Protein AF-A0A5C8UA80-F1 (afdb_monomer)

Radius of gyration: 35.06 Å; Cα contacts (8 Å, |Δi|>4): 70; chains: 1; bounding box: 107×55×77 Å

Solvent-accessible surface area (backbone atoms only — not comparable to full-atom values): 10240 Å² total; per-residue (Å²): 134,84,79,85,72,61,63,65,62,52,54,50,55,46,67,74,46,53,81,85,45,64,87,50,50,69,55,49,55,55,48,51,49,51,52,51,52,52,55,70,66,36,89,87,62,50,68,71,57,46,27,50,49,33,66,74,58,31,70,65,58,42,47,59,52,50,70,68,47,52,59,68,56,35,45,53,52,39,50,66,67,29,65,54,39,84,53,76,84,76,57,55,62,68,53,33,45,51,49,50,54,40,49,31,68,76,47,75,54,50,62,71,76,70,75,71,71,70,73,69,73,75,79,71,80,74,79,74,78,78,73,77,88,81,72,78,83,83,78,84,73,84,85,85,71,77,85,82,66,79,85,78,84,77,85,79,83,91,133

pLDDT: mean 75.13, std 16.49, range [36.78, 90.5]

Nearest PDB structures (foldseek):
  2qez-assembly2_A  TM=7.864E-01  e=4.614E+00  Listeria monocytogenes serotype 4b str. F2365
  8uxx-assembly1_G  TM=3.780E-01  e=1.736E+00  Schizosaccharomyces pombe

Structure (mmCIF, N/CA/C/O backbone):
data_AF-A0A5C8UA80-F1
#
_entry.id   AF-A0A5C8UA80-F1
#
loop_
_atom_site.group_PDB
_atom_site.id
_atom_site.type_symbol
_atom_site.label_atom_id
_atom_site.label_alt_id
_atom_site.label_comp_id
_atom_site.label_asym_id
_atom_site.label_entity_id
_atom_site.label_seq_id
_atom_site.pdbx_PDB_ins_code
_atom_site.Cartn_x
_atom_site.Cartn_y
_atom_site.Cartn_z
_atom_site.occupancy
_atom_site.B_iso_or_equiv
_atom_site.auth_seq_id
_atom_site.auth_comp_id
_atom_site.auth_asym_id
_atom_site.auth_atom_id
_atom_site.pdbx_PDB_model_num
ATOM 1 N N . MET A 1 1 ? 2.649 -3.628 32.170 1.00 43.00 1 MET A N 1
ATOM 2 C CA . MET A 1 1 ? 2.767 -4.540 31.015 1.00 43.00 1 MET A CA 1
ATOM 3 C C . MET A 1 1 ? 1.618 -4.211 30.083 1.00 43.00 1 MET A C 1
ATOM 5 O O . MET A 1 1 ? 0.481 -4.320 30.519 1.00 43.00 1 MET A O 1
ATOM 9 N N . ALA A 1 2 ? 1.895 -3.671 28.897 1.00 60.03 2 ALA A N 1
ATOM 10 C CA . ALA A 1 2 ? 0.843 -3.365 27.932 1.00 60.03 2 ALA A CA 1
ATOM 11 C C . ALA A 1 2 ? 0.432 -4.678 27.262 1.00 60.03 2 ALA A C 1
ATOM 13 O O . ALA A 1 2 ? 1.296 -5.409 26.787 1.00 60.03 2 ALA A O 1
ATOM 14 N N . LEU A 1 3 ? -0.857 -5.010 27.302 1.00 74.94 3 LEU A N 1
ATOM 15 C CA . LEU A 1 3 ? -1.383 -6.108 26.500 1.00 74.94 3 LEU A CA 1
ATOM 16 C C . LEU A 1 3 ? -1.241 -5.697 25.034 1.00 74.94 3 LEU A C 1
ATOM 18 O O . LEU A 1 3 ? -1.726 -4.630 24.653 1.00 74.94 3 LEU A O 1
ATOM 22 N N . ASP A 1 4 ? -0.557 -6.516 24.238 1.00 80.06 4 ASP A N 1
ATOM 23 C CA . ASP A 1 4 ? -0.506 -6.321 22.794 1.00 80.06 4 ASP A CA 1
ATOM 24 C C . ASP A 1 4 ? -1.917 -6.516 22.240 1.00 80.06 4 ASP A C 1
ATOM 26 O O . ASP A 1 4 ? -2.496 -7.602 22.292 1.00 80.06 4 ASP A O 1
ATOM 30 N N . VAL A 1 5 ? -2.503 -5.423 21.764 1.00 80.81 5 VAL A N 1
ATOM 31 C CA . VAL A 1 5 ? -3.823 -5.431 21.144 1.00 80.81 5 VAL A CA 1
ATOM 32 C C . VAL A 1 5 ? -3.660 -5.826 19.680 1.00 80.81 5 VAL A C 1
ATOM 34 O O . VAL A 1 5 ? -2.859 -5.228 18.959 1.00 80.81 5 VAL A O 1
ATOM 37 N N . ASP A 1 6 ? -4.447 -6.798 19.216 1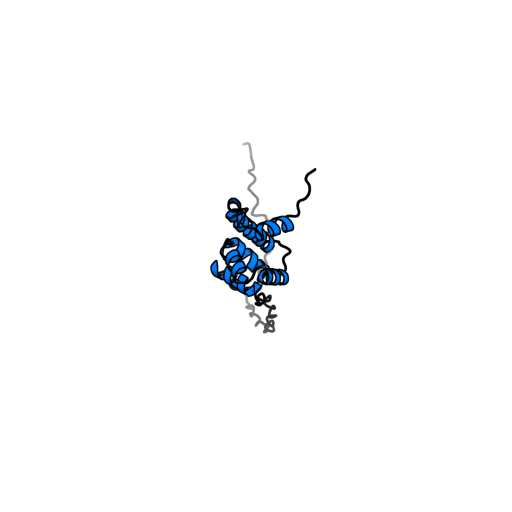.00 86.69 6 ASP A N 1
ATOM 38 C CA . ASP A 1 6 ? -4.518 -7.122 17.791 1.00 86.69 6 ASP A CA 1
ATOM 39 C C . ASP A 1 6 ? -5.196 -5.978 17.020 1.00 86.69 6 ASP A C 1
ATOM 41 O O . ASP A 1 6 ? -6.423 -5.844 16.981 1.00 86.69 6 ASP A O 1
ATOM 45 N N . GLY A 1 7 ? -4.373 -5.137 16.393 1.00 83.88 7 GLY A N 1
ATOM 46 C CA . GLY A 1 7 ? -4.834 -3.988 15.620 1.00 83.88 7 GLY A CA 1
ATOM 47 C C . GLY A 1 7 ? -5.724 -4.360 14.431 1.00 83.88 7 GLY A C 1
ATOM 48 O O . GLY A 1 7 ? -6.585 -3.562 14.063 1.00 83.88 7 GLY A O 1
ATOM 49 N N . TYR A 1 8 ? -5.579 -5.556 13.847 1.00 84.94 8 TYR A N 1
ATOM 50 C CA . TYR A 1 8 ? -6.453 -5.991 12.754 1.00 84.94 8 TYR A CA 1
ATOM 51 C C . TYR A 1 8 ? -7.844 -6.351 13.266 1.00 84.94 8 TYR A C 1
ATOM 53 O O . TYR A 1 8 ? -8.832 -5.935 12.660 1.00 84.94 8 TYR A O 1
ATOM 61 N N . ALA A 1 9 ? -7.932 -7.057 14.396 1.00 87.25 9 ALA A N 1
ATOM 62 C CA . ALA A 1 9 ? -9.210 -7.375 15.027 1.00 87.25 9 ALA A CA 1
ATOM 63 C C . ALA A 1 9 ? -9.968 -6.104 15.444 1.00 87.25 9 ALA A C 1
ATOM 65 O O . ALA A 1 9 ? -11.168 -5.991 15.196 1.00 87.25 9 ALA A O 1
ATOM 66 N N . VAL A 1 10 ? -9.267 -5.112 16.006 1.00 85.81 10 VAL A N 1
ATOM 67 C CA . VAL A 1 10 ? -9.876 -3.833 16.404 1.00 85.81 10 VAL A CA 1
ATOM 68 C C . VAL A 1 10 ? -10.356 -3.029 15.196 1.00 85.81 10 VAL A C 1
ATOM 70 O O . VAL A 1 10 ? -11.498 -2.573 15.186 1.00 85.81 10 VAL A O 1
ATOM 73 N N . LEU A 1 11 ? -9.531 -2.877 14.152 1.00 86.62 11 LEU A N 1
ATOM 74 C CA . LEU A 1 11 ? -9.945 -2.182 12.926 1.00 86.62 11 LEU A CA 1
ATOM 75 C C . LEU A 1 11 ? -11.102 -2.907 12.225 1.00 86.62 11 LEU A C 1
ATOM 77 O O . LEU A 1 11 ? -11.996 -2.251 11.695 1.00 86.62 11 LEU A O 1
ATOM 81 N N . GLY A 1 12 ? -11.114 -4.242 12.268 1.00 86.75 12 GLY A N 1
ATOM 82 C CA . GLY A 1 12 ? -12.227 -5.060 11.797 1.00 86.75 12 GLY A CA 1
ATOM 83 C C . GLY A 1 12 ? -13.516 -4.766 12.563 1.00 86.75 12 GLY A C 1
ATOM 84 O O . GLY A 1 12 ? -14.534 -4.480 11.945 1.00 86.75 12 GLY A O 1
ATOM 85 N N . ALA A 1 13 ? -13.470 -4.747 13.898 1.00 86.75 13 ALA A N 1
ATOM 86 C CA . ALA A 1 13 ? -14.631 -4.435 14.732 1.00 86.75 13 ALA A CA 1
ATOM 87 C C . ALA A 1 13 ? -15.173 -3.013 14.487 1.00 86.75 13 ALA A C 1
ATOM 89 O O . ALA A 1 13 ? -16.385 -2.828 14.371 1.00 86.75 13 ALA A O 1
ATOM 90 N N . ILE A 1 14 ? -14.286 -2.022 14.335 1.00 86.75 14 ILE A N 1
ATOM 91 C CA . ILE A 1 14 ? -14.665 -0.641 13.993 1.00 86.75 14 ILE A CA 1
ATOM 92 C C . ILE A 1 14 ? -15.336 -0.581 12.613 1.00 86.75 14 ILE A C 1
ATOM 94 O O . ILE A 1 14 ? -16.308 0.151 12.433 1.00 86.75 14 ILE A O 1
ATOM 98 N N . ALA A 1 15 ? -14.848 -1.361 11.643 1.00 86.38 15 ALA A N 1
ATOM 99 C CA . ALA A 1 15 ? -15.421 -1.410 10.301 1.00 86.38 15 ALA A CA 1
ATOM 100 C C . ALA A 1 15 ? -16.826 -2.040 10.261 1.00 86.38 15 ALA A C 1
ATOM 102 O O . ALA A 1 15 ? -17.615 -1.670 9.395 1.00 86.38 15 ALA A O 1
ATOM 103 N N . VAL A 1 16 ? -17.158 -2.951 11.188 1.00 89.50 16 VAL A N 1
ATOM 104 C CA . VAL A 1 16 ? -18.507 -3.546 11.283 1.00 89.50 16 VAL A CA 1
ATOM 105 C C . VAL A 1 16 ? -19.535 -2.530 11.781 1.00 89.50 16 VAL A C 1
ATOM 107 O O . VAL A 1 16 ? -20.659 -2.514 11.284 1.00 89.50 16 VAL A O 1
ATOM 110 N N . VAL A 1 17 ? -19.168 -1.671 12.740 1.00 88.12 17 VAL A N 1
ATOM 111 C CA . VAL A 1 17 ? -20.098 -0.697 13.342 1.00 88.12 17 VAL A CA 1
ATOM 112 C C . VAL A 1 17 ? -19.525 0.727 13.292 1.00 88.12 17 VAL A C 1
ATOM 114 O O . VAL A 1 17 ? -19.177 1.310 14.321 1.00 88.12 17 VAL A O 1
ATOM 117 N N . PRO A 1 18 ? -19.452 1.346 12.100 1.00 83.19 18 PRO A N 1
ATOM 118 C CA . PRO A 1 18 ? -18.840 2.664 11.934 1.00 83.19 18 PRO A CA 1
ATOM 119 C C . PRO A 1 18 ? -19.685 3.810 12.515 1.00 83.19 18 PRO A C 1
ATOM 121 O O . PRO A 1 18 ? -19.228 4.954 12.557 1.00 83.19 18 PRO A O 1
ATOM 124 N N . GLU A 1 19 ? -20.934 3.556 12.913 1.00 84.88 19 GLU A N 1
ATOM 125 C CA . GLU A 1 19 ? -21.815 4.547 13.551 1.00 84.88 19 GLU A CA 1
ATOM 126 C C . GLU A 1 19 ? -21.461 4.807 15.017 1.00 84.88 19 GLU A C 1
ATOM 128 O O . GLU A 1 19 ? -21.689 5.903 15.513 1.00 84.88 19 GLU A O 1
ATOM 133 N N . VAL A 1 20 ? -20.833 3.836 15.686 1.00 89.00 20 VAL A N 1
ATOM 134 C CA . VAL A 1 20 ? -20.366 3.976 17.077 1.00 89.00 20 VAL A CA 1
ATOM 135 C C . VAL A 1 20 ? -19.097 4.835 17.156 1.00 89.00 20 VAL A C 1
ATOM 137 O O . VAL A 1 20 ? -18.755 5.353 18.215 1.00 89.00 20 VAL A O 1
ATOM 140 N N . PHE A 1 21 ? -18.414 5.031 16.025 1.00 83.44 21 PHE A N 1
ATOM 141 C CA . PHE A 1 21 ? -17.113 5.689 15.948 1.00 83.44 21 PHE A CA 1
ATOM 142 C C . PHE A 1 21 ? -17.072 6.834 14.912 1.00 83.44 21 PHE A C 1
ATOM 144 O O . PHE A 1 21 ? -16.246 6.801 13.994 1.00 83.44 21 PHE A O 1
ATOM 151 N N . PRO A 1 22 ? -17.947 7.856 15.003 1.00 85.00 22 PRO A N 1
ATOM 152 C CA . PRO A 1 22 ? -18.016 8.925 14.005 1.00 85.00 22 PRO A CA 1
ATOM 153 C C . PRO A 1 22 ? -16.768 9.823 14.006 1.00 85.00 22 PRO A C 1
ATOM 155 O O . PRO A 1 22 ? -16.269 10.173 12.934 1.00 85.00 22 PRO A O 1
ATOM 158 N N . ASP A 1 23 ? -16.219 10.126 15.184 1.00 87.62 23 ASP A N 1
ATOM 159 C CA . ASP A 1 23 ? -15.138 11.108 15.349 1.00 87.62 23 ASP A CA 1
ATOM 160 C C . ASP A 1 23 ? -13.801 10.643 14.755 1.00 87.62 23 ASP A C 1
ATOM 162 O O . ASP A 1 23 ? -13.000 11.453 14.292 1.00 87.62 23 ASP A O 1
ATOM 166 N N . ILE A 1 24 ? -13.570 9.328 14.696 1.00 87.62 24 ILE A N 1
ATOM 167 C CA . ILE A 1 24 ? -12.314 8.752 14.192 1.00 87.62 24 ILE A CA 1
ATOM 168 C C . ILE A 1 24 ? -12.346 8.441 12.690 1.00 87.62 24 ILE A C 1
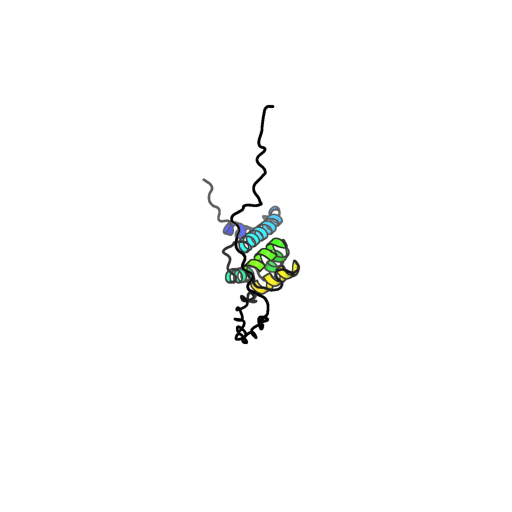ATOM 170 O O . ILE A 1 24 ? -11.332 8.020 12.135 1.00 87.62 24 ILE A O 1
ATOM 174 N N . ARG A 1 25 ? -13.473 8.643 11.990 1.00 82.38 25 ARG A N 1
ATOM 175 C CA . ARG A 1 25 ? -13.612 8.273 10.563 1.00 82.38 25 ARG A CA 1
ATOM 176 C C . ARG A 1 25 ? -12.559 8.930 9.673 1.00 82.38 25 ARG A C 1
ATOM 178 O O . ARG A 1 25 ? -11.966 8.272 8.815 1.00 82.38 25 ARG A O 1
ATOM 185 N N . ALA A 1 26 ? -12.303 10.219 9.892 1.00 84.50 26 ALA A N 1
ATOM 186 C CA . ALA A 1 26 ? -11.290 10.957 9.142 1.00 84.50 26 ALA A CA 1
ATOM 187 C C . ALA A 1 26 ? -9.877 10.411 9.408 1.00 84.50 26 ALA A C 1
ATOM 189 O O . ALA A 1 26 ? -9.052 10.338 8.492 1.00 84.50 26 ALA A O 1
ATOM 190 N N . ASP A 1 27 ? -9.606 9.987 10.640 1.00 86.56 27 ASP A N 1
ATOM 191 C CA . ASP A 1 27 ? -8.308 9.451 11.038 1.00 86.56 27 ASP A CA 1
ATOM 192 C C . ASP A 1 27 ? -8.101 8.020 10.547 1.00 86.56 27 ASP A C 1
ATOM 194 O O . ASP A 1 27 ? -6.994 7.685 10.126 1.00 86.56 27 ASP A O 1
ATOM 198 N N . ILE A 1 28 ? -9.153 7.201 10.477 1.00 87.00 28 ILE A N 1
ATOM 199 C CA . ILE A 1 28 ? -9.104 5.876 9.845 1.00 87.00 28 ILE A CA 1
ATOM 200 C C . ILE A 1 28 ? -8.709 6.012 8.373 1.00 87.00 28 ILE A C 1
ATOM 202 O O . ILE A 1 28 ? -7.784 5.333 7.931 1.00 87.00 28 ILE A O 1
ATOM 206 N N . ALA A 1 29 ? -9.337 6.922 7.620 1.00 85.88 29 ALA A N 1
ATOM 207 C CA . ALA A 1 29 ? -9.021 7.121 6.204 1.00 85.88 29 ALA A CA 1
ATOM 208 C C . ALA A 1 29 ? -7.562 7.571 5.990 1.00 85.88 29 ALA A C 1
ATOM 210 O O . ALA A 1 29 ? -6.841 7.016 5.152 1.00 85.88 29 ALA A O 1
ATOM 211 N N . LYS A 1 30 ? -7.088 8.536 6.790 1.00 87.81 30 LYS A N 1
ATOM 212 C CA . LYS A 1 30 ? -5.688 8.998 6.763 1.00 87.81 30 LYS A CA 1
ATOM 213 C C . LYS A 1 30 ? -4.713 7.880 7.134 1.00 87.81 30 LYS A C 1
ATOM 215 O O . LYS A 1 30 ? -3.674 7.716 6.486 1.00 87.81 30 LYS A O 1
ATOM 220 N N . THR A 1 31 ? -5.044 7.105 8.162 1.00 89.06 31 THR A N 1
ATOM 221 C CA . THR A 1 31 ? -4.193 6.028 8.677 1.00 89.06 31 THR A CA 1
ATOM 222 C C . THR A 1 31 ? -4.122 4.875 7.688 1.00 89.06 31 THR A C 1
ATOM 224 O O . THR A 1 31 ? -3.022 4.434 7.365 1.00 89.06 31 THR A O 1
ATOM 227 N N . ALA A 1 32 ? -5.252 4.452 7.117 1.00 87.88 32 ALA A N 1
ATOM 228 C CA . ALA A 1 32 ? -5.312 3.424 6.081 1.00 87.88 32 ALA A CA 1
ATOM 229 C C . ALA A 1 32 ? -4.437 3.797 4.878 1.00 87.88 32 ALA A C 1
ATOM 231 O O . ALA A 1 32 ? -3.563 3.023 4.481 1.00 87.88 32 ALA A O 1
ATOM 232 N N . ARG A 1 33 ? -4.572 5.027 4.362 1.00 87.12 33 ARG A N 1
ATOM 233 C CA . ARG A 1 33 ? -3.712 5.522 3.279 1.00 87.12 33 ARG A CA 1
ATOM 234 C C . ARG A 1 33 ? -2.239 5.518 3.678 1.00 87.12 33 ARG A C 1
ATOM 236 O O . ARG A 1 33 ? -1.402 5.089 2.893 1.00 87.12 33 ARG A O 1
ATOM 243 N N . THR A 1 34 ? -1.911 5.946 4.894 1.00 88.88 34 THR A N 1
ATOM 244 C CA . THR A 1 34 ? -0.527 5.964 5.394 1.00 88.88 34 THR A CA 1
ATOM 245 C C . THR A 1 34 ? 0.065 4.559 5.531 1.00 88.88 34 THR A C 1
ATOM 247 O O . THR A 1 34 ? 1.235 4.346 5.219 1.00 88.88 34 THR A O 1
ATOM 250 N N . LEU A 1 35 ? -0.715 3.581 5.989 1.00 89.31 35 LEU A N 1
ATOM 251 C CA . LEU A 1 35 ? -0.270 2.193 6.111 1.00 89.31 35 LEU A CA 1
ATOM 252 C C . LEU A 1 35 ? -0.027 1.570 4.735 1.00 89.31 35 LEU A C 1
ATOM 254 O O . LEU A 1 35 ? 1.017 0.951 4.522 1.00 89.31 35 LEU A O 1
ATOM 258 N N . VAL A 1 36 ? -0.933 1.797 3.780 1.00 88.81 36 VAL A N 1
ATOM 259 C CA . VAL 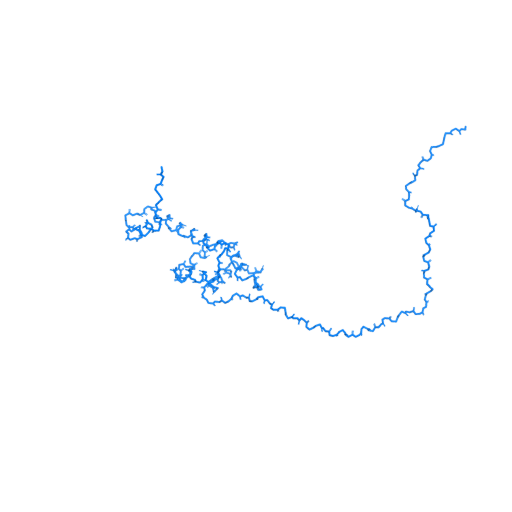A 1 36 ? -0.760 1.300 2.411 1.00 88.81 36 VAL A CA 1
ATOM 260 C C . VAL A 1 36 ? 0.433 1.974 1.736 1.00 88.81 36 VAL A C 1
ATOM 262 O O . VAL A 1 36 ? 1.270 1.277 1.170 1.00 88.81 36 VAL A O 1
ATOM 265 N N . THR A 1 37 ? 0.603 3.295 1.840 1.00 88.31 37 THR A N 1
ATOM 266 C CA . THR A 1 37 ? 1.770 3.974 1.246 1.00 88.31 37 THR A CA 1
ATOM 267 C C . THR A 1 37 ? 3.084 3.519 1.880 1.00 88.31 37 THR A C 1
ATOM 269 O O . THR A 1 37 ? 4.052 3.275 1.157 1.00 88.31 37 THR A O 1
ATOM 272 N N . LYS A 1 38 ? 3.130 3.313 3.205 1.00 88.81 38 LYS A N 1
ATOM 273 C CA . LYS A 1 38 ? 4.286 2.705 3.888 1.00 88.81 38 LYS A CA 1
ATOM 274 C C . LYS A 1 38 ? 4.590 1.311 3.344 1.00 88.81 38 LYS A C 1
ATOM 276 O O . LYS A 1 38 ? 5.749 1.020 3.050 1.00 88.81 38 LYS A O 1
ATOM 281 N N . GLN A 1 39 ? 3.564 0.483 3.152 1.00 88.31 39 GLN A N 1
ATOM 282 C CA . GLN A 1 39 ? 3.723 -0.847 2.575 1.00 88.31 39 GLN A CA 1
ATOM 283 C C . GLN A 1 39 ? 4.247 -0.777 1.135 1.00 88.31 39 GLN A C 1
ATOM 285 O O . GLN A 1 39 ? 5.195 -1.482 0.802 1.00 88.31 39 GLN A O 1
ATOM 290 N N . LEU A 1 40 ? 3.700 0.104 0.291 1.00 87.56 40 LEU A N 1
ATOM 291 C CA . LEU A 1 40 ? 4.152 0.293 -1.093 1.00 87.56 40 LEU A CA 1
ATOM 292 C C . LEU A 1 40 ? 5.624 0.727 -1.158 1.00 87.56 40 LEU A C 1
ATOM 294 O O . LEU A 1 40 ? 6.390 0.223 -1.984 1.00 87.56 40 LEU A O 1
ATOM 298 N N . LYS A 1 41 ? 6.040 1.605 -0.239 1.00 86.38 41 LYS A N 1
ATOM 299 C CA . LYS A 1 41 ? 7.417 2.107 -0.107 1.00 86.38 41 LYS A CA 1
ATOM 300 C C . LYS A 1 41 ? 8.386 1.104 0.528 1.00 86.38 41 LYS A C 1
ATOM 302 O O . LYS A 1 41 ? 9.595 1.343 0.504 1.00 86.38 41 LYS A O 1
ATOM 307 N N . ALA A 1 42 ? 7.910 -0.013 1.079 1.00 88.75 42 ALA A N 1
ATOM 308 C CA . ALA A 1 42 ? 8.772 -1.012 1.701 1.00 88.75 42 ALA A CA 1
ATOM 309 C C . ALA A 1 42 ? 9.753 -1.583 0.671 1.00 88.75 42 ALA A C 1
ATOM 311 O O . ALA A 1 42 ? 9.328 -2.150 -0.334 1.00 88.75 42 ALA A O 1
ATOM 312 N N . LYS A 1 43 ? 11.066 -1.454 0.911 1.00 78.56 43 LYS A N 1
ATOM 313 C CA . LYS A 1 43 ? 12.126 -1.799 -0.062 1.00 78.56 43 LYS A CA 1
ATOM 314 C C . LYS A 1 43 ? 12.038 -3.238 -0.578 1.00 78.56 43 LYS A C 1
ATOM 316 O O . LYS A 1 43 ? 12.349 -3.474 -1.740 1.00 78.56 43 LYS A O 1
ATOM 321 N N . SER A 1 44 ? 11.569 -4.158 0.260 1.00 79.56 44 SER A N 1
ATO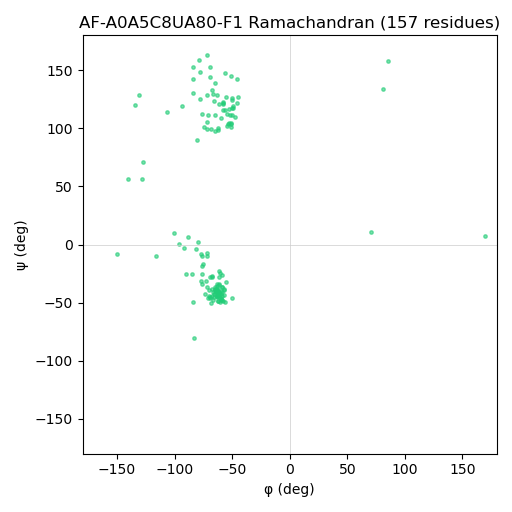M 322 C CA . SER A 1 44 ? 11.434 -5.589 -0.024 1.00 79.56 44 SER A CA 1
ATOM 323 C C . SER A 1 44 ? 10.198 -5.966 -0.845 1.00 79.56 44 SER A C 1
ATOM 325 O O . SER A 1 44 ? 9.977 -7.151 -1.059 1.00 79.56 44 SER A O 1
ATOM 327 N N . LEU A 1 45 ? 9.371 -5.009 -1.281 1.00 85.62 45 LEU A N 1
ATOM 328 C CA . LEU A 1 45 ? 8.128 -5.308 -1.989 1.00 85.62 45 LEU A CA 1
ATOM 329 C C . LEU A 1 45 ? 8.391 -5.713 -3.454 1.00 85.62 45 LEU A C 1
ATOM 331 O O . LEU A 1 45 ? 8.796 -4.858 -4.246 1.00 85.62 45 LEU A O 1
ATOM 335 N N . PRO A 1 46 ? 8.146 -6.982 -3.843 1.00 86.50 46 PRO A N 1
ATOM 336 C CA . PRO A 1 46 ? 8.268 -7.414 -5.231 1.00 86.50 46 PRO A CA 1
ATOM 337 C C . PRO A 1 46 ? 7.041 -6.994 -6.048 1.00 86.50 46 PRO A C 1
ATOM 339 O O . PRO A 1 46 ? 5.947 -6.822 -5.504 1.00 86.50 46 PRO A O 1
ATOM 342 N N . LEU A 1 47 ? 7.189 -6.917 -7.374 1.00 85.56 47 LEU A N 1
ATOM 343 C CA . LEU A 1 47 ? 6.091 -6.556 -8.281 1.00 85.56 47 LEU A CA 1
ATOM 344 C C . LEU A 1 47 ? 4.878 -7.492 -8.144 1.00 85.56 47 LEU A C 1
ATOM 346 O O . LEU A 1 47 ? 3.740 -7.037 -8.136 1.00 85.56 47 LEU A O 1
ATOM 350 N N . ALA A 1 48 ? 5.104 -8.794 -7.948 1.00 86.38 48 ALA A N 1
ATOM 351 C CA . ALA A 1 48 ? 4.020 -9.751 -7.718 1.00 86.38 48 ALA A CA 1
ATOM 352 C C . ALA A 1 48 ? 3.157 -9.372 -6.499 1.00 86.38 48 ALA A C 1
ATOM 354 O O . ALA A 1 48 ? 1.932 -9.447 -6.547 1.00 86.38 48 ALA A O 1
ATOM 355 N N . ARG A 1 49 ? 3.786 -8.885 -5.423 1.00 86.94 49 ARG A N 1
ATOM 356 C CA . ARG A 1 49 ? 3.077 -8.440 -4.219 1.00 86.94 49 ARG A CA 1
ATOM 357 C C . ARG A 1 49 ? 2.346 -7.118 -4.442 1.00 86.94 49 ARG A C 1
ATOM 359 O O . ARG A 1 49 ? 1.283 -6.936 -3.863 1.00 86.94 49 ARG A O 1
ATOM 366 N N . LEU A 1 50 ? 2.860 -6.235 -5.303 1.00 87.88 50 LEU A N 1
ATOM 367 C CA . LEU A 1 50 ? 2.142 -5.024 -5.723 1.00 87.88 50 LEU A CA 1
ATOM 368 C C . LEU A 1 50 ? 0.817 -5.386 -6.406 1.00 87.88 50 LEU A C 1
ATOM 370 O O . LEU A 1 50 ? -0.225 -4.840 -6.053 1.00 87.88 50 LEU A O 1
ATOM 374 N N . ARG A 1 51 ? 0.852 -6.358 -7.324 1.00 90.50 51 ARG A N 1
ATOM 375 C CA . ARG A 1 51 ? -0.340 -6.851 -8.029 1.00 90.50 51 ARG A CA 1
ATOM 376 C C . ARG A 1 51 ? -1.349 -7.478 -7.064 1.00 90.50 51 ARG A C 1
ATOM 378 O O . ARG A 1 51 ? -2.542 -7.212 -7.169 1.00 90.50 51 ARG A O 1
ATOM 385 N N . LEU A 1 52 ? -0.885 -8.250 -6.076 1.00 88.31 52 LEU A N 1
ATOM 386 C CA . LEU A 1 52 ? -1.755 -8.792 -5.022 1.00 88.31 52 LEU A CA 1
ATOM 387 C C . LEU A 1 52 ? -2.398 -7.693 -4.168 1.00 88.31 52 LEU A C 1
ATOM 389 O O . LEU A 1 52 ? -3.585 -7.776 -3.876 1.00 88.31 52 LEU A O 1
ATOM 393 N N . ILE A 1 53 ? -1.646 -6.649 -3.809 1.00 88.50 53 ILE A N 1
ATOM 394 C CA . ILE A 1 53 ? -2.177 -5.506 -3.053 1.00 88.50 53 ILE A CA 1
ATOM 395 C C . ILE A 1 53 ? -3.253 -4.777 -3.861 1.00 88.50 53 ILE A C 1
ATOM 397 O O . ILE A 1 53 ? -4.318 -4.494 -3.319 1.00 88.50 53 ILE A O 1
ATOM 401 N N . ARG A 1 54 ? -3.028 -4.530 -5.159 1.00 89.06 54 ARG A N 1
ATOM 402 C CA . ARG A 1 54 ? -4.058 -3.939 -6.028 1.00 89.06 54 ARG A CA 1
ATOM 403 C C . ARG A 1 54 ? -5.298 -4.827 -6.127 1.00 89.06 54 ARG A C 1
ATOM 405 O O . ARG A 1 54 ? -6.404 -4.308 -6.076 1.00 89.06 54 ARG A O 1
ATOM 412 N N . ARG A 1 55 ? -5.139 -6.151 -6.229 1.00 88.50 55 ARG A N 1
ATOM 413 C CA . ARG A 1 55 ? -6.277 -7.090 -6.240 1.00 88.50 55 ARG A CA 1
ATOM 414 C C . ARG A 1 55 ? -7.059 -7.081 -4.926 1.00 88.50 55 ARG A C 1
ATOM 416 O O . ARG A 1 55 ? -8.277 -7.150 -4.968 1.00 88.50 55 ARG A O 1
ATOM 423 N N . ALA A 1 56 ? -6.373 -6.978 -3.788 1.00 88.94 56 ALA A N 1
ATOM 424 C CA . ALA A 1 56 ? -7.007 -6.944 -2.472 1.00 88.94 56 ALA A CA 1
ATOM 425 C C . ALA A 1 56 ? -7.741 -5.621 -2.193 1.00 88.94 56 ALA A C 1
ATOM 427 O O . ALA A 1 56 ? -8.787 -5.631 -1.558 1.00 88.94 56 ALA A O 1
ATOM 428 N N . LEU A 1 57 ? -7.196 -4.492 -2.658 1.00 87.56 57 LEU A N 1
ATOM 429 C CA . LEU A 1 57 ? -7.798 -3.166 -2.475 1.00 87.56 57 LEU A CA 1
ATOM 430 C C . LEU A 1 57 ? -8.853 -2.826 -3.535 1.00 87.56 57 LEU A C 1
ATOM 432 O O . LEU A 1 57 ? -9.715 -1.994 -3.284 1.00 87.56 57 LEU A O 1
ATOM 436 N N . GLY A 1 58 ? -8.770 -3.431 -4.719 1.00 89.31 58 GLY A N 1
ATOM 437 C CA . GLY A 1 58 ? -9.534 -3.015 -5.890 1.00 89.31 58 GLY A CA 1
ATOM 438 C C . GLY A 1 58 ? -8.847 -1.891 -6.673 1.00 89.31 58 GLY A C 1
ATOM 439 O O . GLY A 1 58 ? -7.991 -1.162 -6.166 1.00 89.31 58 GLY A O 1
ATOM 440 N N . ALA A 1 59 ? -9.212 -1.763 -7.951 1.00 86.06 59 ALA A N 1
ATOM 441 C CA . ALA A 1 59 ? -8.572 -0.820 -8.870 1.00 86.06 59 ALA A CA 1
ATOM 442 C C . ALA A 1 59 ? -8.817 0.648 -8.481 1.00 86.06 59 ALA A C 1
ATOM 444 O O . ALA A 1 59 ? -7.883 1.447 -8.506 1.00 86.06 59 ALA A O 1
ATOM 445 N N . GLU A 1 60 ? -10.045 0.985 -8.083 1.00 87.19 60 GLU A N 1
ATOM 446 C CA . GLU A 1 60 ? -10.451 2.352 -7.738 1.00 87.19 60 GLU A CA 1
ATOM 447 C C . GLU A 1 60 ? -9.774 2.843 -6.453 1.00 87.19 60 GLU A C 1
ATOM 449 O O . GLU A 1 60 ? -9.119 3.883 -6.445 1.00 87.19 60 GLU A O 1
ATOM 454 N N . THR A 1 61 ? -9.835 2.054 -5.377 1.00 87.88 61 THR A N 1
ATOM 455 C CA . THR A 1 61 ? -9.184 2.399 -4.106 1.00 87.88 61 THR A CA 1
ATOM 456 C C . THR A 1 61 ? -7.670 2.500 -4.260 1.00 87.88 61 THR A C 1
ATOM 458 O O . THR A 1 61 ? -7.044 3.391 -3.686 1.00 87.88 61 THR A O 1
ATOM 461 N N . PHE A 1 62 ? -7.066 1.626 -5.069 1.00 88.56 62 PHE A N 1
ATOM 462 C CA . PHE A 1 62 ? -5.645 1.720 -5.382 1.00 88.56 62 PHE A CA 1
ATOM 463 C C . PHE A 1 62 ? -5.309 3.016 -6.136 1.00 88.56 62 PHE A C 1
ATOM 465 O O . PHE A 1 62 ? -4.345 3.687 -5.765 1.00 88.56 62 PHE A O 1
ATOM 472 N N . ALA A 1 63 ? -6.108 3.400 -7.137 1.00 88.81 63 ALA A N 1
ATOM 473 C CA . ALA A 1 63 ? -5.919 4.646 -7.879 1.00 88.81 63 ALA A CA 1
ATOM 474 C C . ALA A 1 63 ? -5.991 5.872 -6.955 1.00 88.81 63 ALA A C 1
ATOM 476 O O . ALA A 1 63 ? -5.059 6.670 -6.943 1.00 88.81 63 ALA A O 1
ATOM 477 N N . LEU A 1 64 ? -6.998 5.948 -6.076 1.00 90.19 64 LEU A N 1
ATOM 478 C CA . LEU A 1 64 ? -7.136 7.040 -5.100 1.00 90.19 64 LEU A CA 1
ATOM 479 C C . LEU A 1 64 ? -5.928 7.159 -4.155 1.00 90.19 64 LEU A C 1
ATOM 481 O O . LEU A 1 64 ? -5.521 8.261 -3.777 1.00 90.19 64 LEU A O 1
ATOM 485 N N . ILE A 1 65 ? -5.332 6.029 -3.763 1.00 89.81 65 ILE A N 1
ATOM 486 C CA . ILE A 1 65 ? -4.127 6.024 -2.925 1.00 89.81 65 ILE A CA 1
ATOM 487 C C . ILE A 1 65 ? -2.918 6.539 -3.709 1.00 89.81 65 ILE A C 1
ATOM 489 O O . ILE A 1 65 ? -2.158 7.340 -3.163 1.00 89.81 65 ILE A O 1
ATOM 493 N N . VAL A 1 66 ? -2.747 6.099 -4.961 1.00 89.00 66 VAL A N 1
ATOM 494 C CA . VAL A 1 66 ? -1.647 6.515 -5.847 1.00 89.00 66 VAL A CA 1
ATOM 495 C C . VAL A 1 66 ? -1.753 7.993 -6.225 1.00 89.00 66 VAL A C 1
ATOM 497 O O . VAL A 1 66 ? -0.743 8.695 -6.199 1.00 89.00 66 VAL A O 1
ATOM 500 N N . ASP A 1 67 ? -2.955 8.497 -6.501 1.00 87.94 67 ASP A N 1
ATOM 501 C CA . ASP A 1 67 ? -3.197 9.911 -6.813 1.00 87.94 67 ASP A CA 1
ATOM 502 C C . ASP A 1 67 ? -2.843 10.819 -5.638 1.00 87.94 67 ASP A C 1
ATOM 504 O O . ASP A 1 67 ? -2.295 11.907 -5.809 1.00 87.94 67 ASP A O 1
ATOM 508 N N . GLY A 1 68 ? -3.055 10.322 -4.424 1.00 85.69 68 GLY A N 1
ATOM 509 C CA . GLY A 1 68 ? -2.619 10.981 -3.212 1.00 85.69 68 GLY A CA 1
ATOM 510 C C . GLY A 1 68 ? -1.101 10.964 -2.956 1.00 85.69 68 GLY A C 1
ATOM 511 O O . GLY A 1 68 ? -0.639 11.575 -1.989 1.00 85.69 68 GLY A O 1
ATOM 512 N N . MET A 1 69 ? -0.295 10.249 -3.733 1.00 87.38 69 MET A N 1
ATOM 513 C CA . MET A 1 69 ? 1.152 10.216 -3.509 1.00 87.38 69 MET A CA 1
ATOM 514 C C . MET A 1 69 ? 1.827 11.482 -4.033 1.00 87.38 69 MET A C 1
ATOM 516 O O . MET A 1 69 ? 1.415 12.073 -5.036 1.00 87.38 69 MET A O 1
ATOM 520 N N . THR A 1 70 ? 2.913 11.874 -3.366 1.00 88.25 70 THR A N 1
ATOM 521 C CA . THR A 1 70 ? 3.768 12.947 -3.882 1.00 88.25 70 THR A CA 1
ATOM 522 C C . THR A 1 70 ? 4.499 12.481 -5.141 1.00 88.25 70 THR A C 1
ATOM 524 O O . THR A 1 70 ? 4.801 11.294 -5.303 1.00 88.25 70 THR A O 1
ATOM 527 N N . ASP A 1 71 ? 4.844 13.414 -6.025 1.00 87.94 71 ASP A N 1
ATOM 528 C CA . ASP A 1 71 ? 5.499 13.093 -7.301 1.00 87.94 71 ASP A CA 1
ATOM 529 C C . ASP A 1 71 ? 6.832 12.360 -7.098 1.00 87.94 71 ASP A C 1
ATOM 531 O O . ASP A 1 71 ? 7.172 11.429 -7.831 1.00 87.94 71 ASP A O 1
ATOM 535 N N . ALA A 1 72 ? 7.573 12.736 -6.051 1.00 87.19 72 ALA A N 1
ATOM 536 C CA . ALA A 1 72 ? 8.820 12.084 -5.670 1.00 87.19 72 ALA A CA 1
ATOM 537 C C . ALA A 1 72 ? 8.601 10.622 -5.257 1.00 87.19 72 ALA A C 1
ATOM 539 O O . ALA A 1 72 ? 9.390 9.748 -5.623 1.00 87.19 72 ALA A O 1
ATOM 540 N N . GLU A 1 73 ? 7.525 10.333 -4.524 1.00 86.88 73 GLU A N 1
ATOM 541 C CA . GLU A 1 73 ? 7.200 8.970 -4.115 1.00 86.88 73 GLU A CA 1
ATOM 542 C C . GLU A 1 73 ? 6.773 8.117 -5.308 1.00 86.88 73 GLU A C 1
ATOM 544 O O . GLU A 1 73 ? 7.299 7.013 -5.470 1.00 86.88 73 GLU A O 1
ATOM 549 N N . ALA A 1 74 ? 5.899 8.638 -6.173 1.00 87.38 74 ALA A N 1
ATOM 550 C CA . ALA A 1 74 ? 5.476 7.945 -7.388 1.00 87.38 74 ALA A CA 1
ATOM 551 C C . ALA A 1 74 ? 6.683 7.633 -8.289 1.00 87.38 74 ALA A C 1
ATOM 553 O O . ALA A 1 74 ? 6.897 6.481 -8.673 1.00 87.38 74 ALA A O 1
ATOM 554 N N . LYS A 1 75 ? 7.555 8.622 -8.520 1.00 88.06 75 LYS A N 1
ATOM 555 C CA . LYS A 1 75 ? 8.807 8.444 -9.266 1.00 88.06 75 LYS A CA 1
ATOM 556 C C . LYS A 1 75 ? 9.728 7.406 -8.626 1.00 88.06 75 LYS A C 1
ATOM 558 O O . LYS A 1 75 ? 10.320 6.598 -9.339 1.00 88.06 75 LYS A O 1
ATOM 563 N N . SER A 1 76 ? 9.847 7.391 -7.296 1.00 88.31 76 SER A N 1
ATOM 564 C CA . SER A 1 76 ? 10.684 6.413 -6.588 1.00 88.31 76 SER A CA 1
ATOM 565 C C . SER A 1 76 ? 10.183 4.975 -6.765 1.00 88.31 76 SER A C 1
ATOM 567 O O . SER A 1 76 ? 10.987 4.058 -6.944 1.00 88.31 76 SER A O 1
ATOM 569 N N . LEU A 1 77 ? 8.860 4.777 -6.768 1.00 87.56 77 LEU A N 1
ATOM 570 C CA . LEU A 1 77 ? 8.248 3.466 -6.960 1.00 87.56 77 LEU A CA 1
ATOM 571 C C . LEU A 1 77 ? 8.410 2.987 -8.402 1.00 87.56 77 LEU A C 1
ATOM 573 O O . LEU A 1 77 ? 8.843 1.852 -8.603 1.00 87.56 77 LEU A O 1
ATOM 577 N N . VAL A 1 78 ? 8.150 3.847 -9.393 1.00 88.00 78 VAL A N 1
ATOM 578 C CA . VAL A 1 78 ? 8.383 3.508 -10.807 1.00 88.00 78 VAL A CA 1
ATOM 579 C C . VAL A 1 78 ? 9.866 3.247 -11.055 1.00 88.00 78 VAL A C 1
ATOM 581 O O . VAL A 1 78 ? 10.205 2.243 -11.660 1.00 88.00 78 VAL A O 1
ATOM 584 N N . GLY A 1 79 ? 10.777 4.050 -10.499 1.00 86.12 79 GLY A N 1
ATOM 585 C CA . GLY A 1 79 ? 12.223 3.823 -10.617 1.00 86.12 79 GLY A CA 1
ATOM 586 C C . GLY A 1 79 ? 12.708 2.508 -10.013 1.00 86.12 79 GLY A C 1
ATOM 587 O O . GLY A 1 79 ? 13.751 1.996 -10.420 1.00 86.12 79 GLY A O 1
ATOM 588 N N . ARG A 1 80 ? 11.955 1.938 -9.068 1.00 85.94 80 ARG A N 1
ATOM 589 C CA . ARG A 1 80 ? 12.236 0.612 -8.520 1.00 85.94 80 ARG A CA 1
ATOM 590 C C . ARG A 1 80 ? 11.659 -0.503 -9.385 1.00 85.94 80 ARG A C 1
ATOM 592 O O . ARG A 1 80 ? 12.368 -1.468 -9.654 1.00 85.94 80 ARG A O 1
ATOM 599 N N . PHE A 1 81 ? 10.384 -0.405 -9.752 1.00 85.06 81 PHE A N 1
ATOM 600 C CA . PHE A 1 81 ? 9.701 -1.471 -10.487 1.00 85.06 81 PHE A CA 1
ATOM 601 C C . PHE A 1 81 ? 10.065 -1.497 -11.963 1.00 85.06 81 PHE A C 1
ATOM 603 O O . PHE A 1 81 ? 10.105 -2.569 -12.547 1.00 85.06 81 PHE A O 1
ATOM 610 N N . ASP A 1 82 ? 10.364 -0.338 -12.532 1.00 83.81 82 ASP A N 1
ATOM 611 C CA . ASP A 1 82 ? 10.541 -0.110 -13.957 1.00 83.81 82 ASP A CA 1
ATOM 612 C C . ASP A 1 82 ? 11.709 0.854 -14.221 1.00 83.81 82 ASP A C 1
ATOM 614 O O . ASP A 1 82 ? 11.597 1.922 -14.823 1.00 83.81 82 ASP A O 1
ATOM 618 N N . LYS A 1 83 ? 12.881 0.471 -13.705 1.00 84.75 83 LYS A N 1
ATOM 619 C CA . LYS A 1 83 ? 14.112 1.274 -13.760 1.00 84.75 83 LYS A CA 1
ATOM 620 C C . LYS A 1 83 ? 14.568 1.606 -15.187 1.00 84.75 83 LYS A C 1
ATOM 622 O O . LYS A 1 83 ? 15.303 2.575 -15.382 1.00 84.75 83 LYS A O 1
ATOM 627 N N . HIS A 1 84 ? 14.213 0.768 -16.157 1.00 80.56 84 HIS A N 1
ATOM 628 C CA . HIS A 1 84 ? 14.729 0.836 -17.522 1.00 80.56 84 HIS A CA 1
ATOM 629 C C . HIS A 1 84 ? 13.818 1.602 -18.481 1.00 80.56 84 HIS A C 1
ATOM 631 O O . HIS A 1 84 ? 14.188 1.765 -19.643 1.00 80.56 84 HIS A O 1
ATOM 637 N N . HIS A 1 85 ? 12.683 2.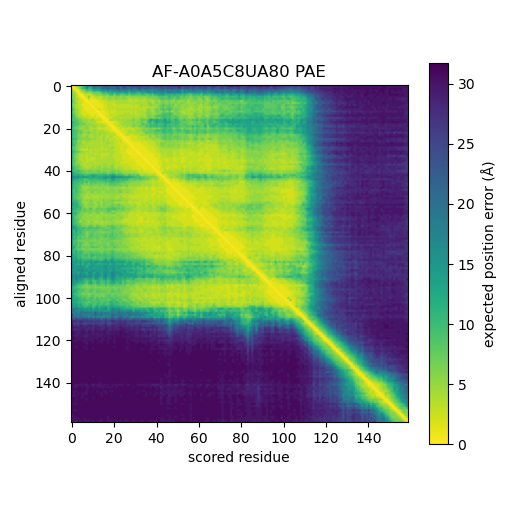125 -18.005 1.00 81.56 85 HIS A N 1
ATOM 638 C CA . HIS A 1 85 ? 11.764 2.858 -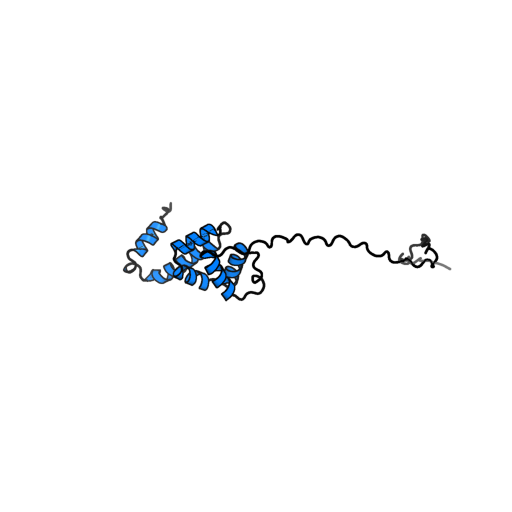18.861 1.00 81.56 85 HIS A CA 1
ATOM 639 C C . HIS A 1 85 ? 12.412 4.138 -19.428 1.00 81.56 85 HIS A C 1
ATOM 641 O O . HIS A 1 85 ? 12.937 4.950 -18.655 1.00 81.56 85 HIS A O 1
ATOM 647 N N . PRO A 1 86 ? 12.367 4.367 -20.755 1.00 77.94 86 PRO A N 1
ATOM 648 C CA . PRO A 1 86 ? 13.009 5.522 -21.390 1.00 77.94 86 PRO A CA 1
ATOM 649 C C . PRO A 1 86 ? 12.443 6.858 -20.892 1.00 77.94 86 PRO A C 1
ATOM 651 O O . PRO A 1 86 ? 13.182 7.824 -20.709 1.00 77.94 86 PRO A O 1
ATOM 654 N N . GLU A 1 87 ? 11.146 6.891 -20.589 1.00 80.75 87 GLU A N 1
ATOM 655 C CA . GLU A 1 87 ? 10.444 8.095 -20.131 1.00 80.75 87 GLU A CA 1
ATOM 656 C C . GLU A 1 87 ? 10.717 8.428 -18.655 1.00 80.75 87 GLU A C 1
ATOM 658 O O . GLU A 1 87 ? 10.408 9.522 -18.204 1.00 80.75 87 GLU A O 1
ATOM 663 N N . LEU A 1 88 ? 11.386 7.557 -17.887 1.00 82.62 88 LEU A N 1
ATOM 664 C CA . LEU A 1 88 ? 11.582 7.745 -16.442 1.00 82.62 88 LEU A CA 1
ATOM 665 C C . LEU A 1 88 ? 12.355 9.022 -16.064 1.00 82.62 88 LEU A C 1
ATOM 667 O O . LEU A 1 88 ? 12.252 9.518 -14.940 1.00 82.62 88 LEU A O 1
ATOM 671 N N . LYS A 1 89 ? 13.183 9.536 -16.978 1.00 79.56 89 LYS A N 1
ATOM 672 C CA . LYS A 1 89 ? 13.993 10.742 -16.745 1.00 79.56 89 LYS A CA 1
ATOM 673 C C . LYS A 1 89 ? 13.283 12.031 -17.153 1.00 79.56 89 LYS A C 1
ATOM 675 O O . LYS A 1 89 ? 13.615 13.076 -16.602 1.00 79.56 89 LYS A O 1
ATOM 680 N N . THR A 1 90 ? 12.345 11.956 -18.091 1.00 82.25 90 THR A N 1
ATOM 681 C CA . THR A 1 90 ? 11.703 13.110 -18.743 1.00 82.25 90 THR A CA 1
ATOM 682 C C . THR A 1 90 ? 10.204 13.202 -18.464 1.00 82.25 90 THR A C 1
ATOM 684 O O . THR A 1 90 ? 9.590 14.214 -18.785 1.00 82.25 90 THR A O 1
ATOM 687 N N . ALA A 1 91 ? 9.612 12.174 -17.859 1.00 82.62 91 ALA A N 1
ATOM 688 C CA . ALA A 1 91 ? 8.184 12.091 -17.615 1.00 82.62 91 ALA A CA 1
ATOM 689 C C . ALA A 1 91 ? 7.691 13.090 -16.561 1.00 82.62 91 ALA A C 1
ATOM 691 O O . ALA A 1 91 ? 8.344 13.332 -15.537 1.00 82.62 91 ALA A O 1
ATOM 692 N N . ALA A 1 92 ? 6.483 13.598 -16.811 1.00 84.38 92 ALA A N 1
ATOM 693 C CA . ALA A 1 92 ? 5.695 14.396 -15.882 1.00 84.38 92 ALA A CA 1
ATOM 694 C C . ALA A 1 92 ? 5.132 13.544 -14.729 1.00 84.38 92 ALA A C 1
ATOM 696 O O . ALA A 1 92 ? 5.046 12.320 -14.821 1.00 84.38 92 ALA A O 1
ATOM 697 N N . ALA A 1 93 ? 4.706 14.204 -13.650 1.00 82.06 93 ALA A N 1
ATOM 698 C CA . ALA A 1 93 ? 4.154 13.571 -12.451 1.00 82.06 93 ALA A CA 1
ATOM 699 C C . ALA A 1 93 ? 3.037 12.547 -12.747 1.00 82.06 93 ALA A C 1
ATOM 701 O O . ALA A 1 93 ? 3.067 11.415 -12.259 1.00 82.06 93 ALA A O 1
ATOM 702 N N . ASP A 1 94 ? 2.092 12.924 -13.607 1.00 84.62 94 ASP A N 1
ATOM 703 C CA . ASP A 1 94 ? 0.909 12.117 -13.925 1.00 84.62 94 ASP A CA 1
ATOM 704 C C . ASP A 1 94 ? 1.241 10.829 -14.674 1.00 84.62 94 ASP A C 1
ATOM 706 O O . ASP A 1 94 ? 0.541 9.823 -14.547 1.00 84.62 94 ASP A O 1
ATOM 710 N N . TRP A 1 95 ? 2.347 10.828 -15.416 1.00 89.25 95 TRP A N 1
ATOM 711 C CA . TRP A 1 95 ? 2.824 9.631 -16.088 1.00 89.25 95 TRP A CA 1
ATOM 712 C C . TRP A 1 95 ? 3.245 8.558 -15.079 1.00 89.25 95 TRP A C 1
ATOM 714 O O . TRP A 1 95 ? 2.877 7.396 -15.242 1.00 89.25 95 TRP A O 1
ATOM 724 N N . TYR A 1 96 ? 3.934 8.929 -13.990 1.00 86.75 96 TYR A N 1
ATOM 725 C CA . TYR A 1 96 ? 4.352 7.955 -12.974 1.00 86.75 96 TYR A CA 1
ATOM 726 C C . TYR A 1 96 ? 3.146 7.299 -12.292 1.00 86.75 96 TYR A C 1
ATOM 728 O O . TYR A 1 96 ? 3.165 6.094 -12.051 1.00 86.75 96 TYR A O 1
ATOM 736 N N . ARG A 1 97 ? 2.082 8.067 -12.017 1.00 88.44 97 ARG A N 1
ATOM 737 C CA . ARG A 1 97 ? 0.834 7.549 -11.427 1.00 88.44 97 ARG A CA 1
ATOM 738 C C . ARG A 1 97 ? 0.163 6.531 -12.349 1.00 88.44 97 ARG A C 1
ATOM 740 O O . ARG A 1 97 ? -0.131 5.414 -11.924 1.00 88.44 97 ARG A O 1
ATOM 747 N N . ARG A 1 98 ? 0.011 6.877 -13.633 1.00 86.75 98 ARG A N 1
ATOM 748 C CA . ARG A 1 98 ? -0.554 5.978 -14.655 1.00 86.75 98 ARG A CA 1
ATOM 749 C C . ARG A 1 98 ? 0.289 4.719 -14.831 1.00 86.75 98 ARG A C 1
ATOM 751 O O . ARG A 1 98 ? -0.259 3.619 -14.842 1.00 86.75 98 ARG A O 1
ATOM 758 N N . ARG A 1 99 ? 1.617 4.860 -14.880 1.00 87.88 99 ARG A N 1
ATOM 759 C CA . ARG A 1 99 ? 2.538 3.727 -15.022 1.00 87.88 99 ARG A CA 1
ATOM 760 C C . ARG A 1 99 ? 2.487 2.786 -13.820 1.00 87.88 99 ARG A C 1
ATOM 762 O O . ARG A 1 99 ? 2.514 1.574 -14.003 1.00 87.88 99 ARG A O 1
ATOM 769 N N . LEU A 1 100 ? 2.359 3.305 -12.595 1.00 87.06 100 LEU A N 1
ATOM 770 C CA . LEU A 1 100 ? 2.139 2.464 -11.410 1.00 87.06 100 LEU A CA 1
ATOM 771 C C . LEU A 1 100 ? 0.820 1.693 -11.485 1.00 87.06 100 LEU A C 1
ATOM 773 O O . LEU A 1 100 ? 0.795 0.519 -11.118 1.00 87.06 100 LEU A O 1
ATOM 777 N N . GLY A 1 101 ? -0.246 2.332 -11.976 1.00 85.38 101 GLY A N 1
ATOM 778 C CA . GLY A 1 101 ? -1.526 1.676 -12.238 1.00 85.38 101 GLY A CA 1
ATOM 779 C C . GLY A 1 101 ? -1.388 0.510 -13.220 1.00 85.38 101 GLY A C 1
ATOM 780 O O . GLY A 1 101 ? -1.830 -0.595 -12.910 1.00 85.38 101 GLY A O 1
ATOM 781 N N . GLY A 1 102 ? -0.702 0.734 -14.345 1.00 84.50 102 GLY A N 1
ATOM 782 C CA . GLY A 1 102 ? -0.440 -0.285 -15.365 1.00 84.50 102 GLY A CA 1
ATOM 783 C C . GLY A 1 102 ? 0.395 -1.463 -14.850 1.00 84.50 102 GLY A C 1
ATOM 784 O O . GLY A 1 102 ? -0.006 -2.622 -14.987 1.00 84.50 102 GLY A O 1
ATOM 785 N N . LEU A 1 103 ? 1.511 -1.185 -14.164 1.00 85.56 103 LEU A N 1
ATOM 786 C CA . LEU A 1 103 ? 2.397 -2.208 -13.579 1.00 85.56 103 LEU A CA 1
ATOM 787 C C . LEU A 1 103 ? 1.692 -3.075 -12.522 1.00 85.56 103 LEU A C 1
ATOM 789 O O . LEU A 1 103 ? 1.979 -4.271 -12.377 1.00 85.56 103 LEU A O 1
ATOM 793 N N . ALA A 1 104 ? 0.780 -2.468 -11.760 1.00 84.62 104 ALA A N 1
ATOM 794 C CA . ALA A 1 104 ? -0.016 -3.155 -10.754 1.00 84.62 104 ALA A CA 1
ATOM 795 C C . ALA A 1 104 ? -1.153 -3.996 -11.360 1.00 84.62 104 ALA A C 1
ATOM 797 O O . ALA A 1 104 ? -1.676 -4.875 -10.671 1.00 84.62 104 ALA A O 1
ATOM 798 N N . ASP A 1 105 ? -1.537 -3.747 -12.614 1.00 80.50 105 ASP A N 1
ATOM 799 C CA . ASP A 1 105 ? -2.565 -4.511 -13.312 1.00 80.50 105 ASP A CA 1
ATOM 800 C C . ASP A 1 105 ? -1.988 -5.787 -13.922 1.00 80.50 105 ASP A C 1
ATOM 802 O O . ASP A 1 105 ? -2.062 -6.871 -13.335 1.00 80.50 105 ASP A O 1
ATOM 806 N N . THR A 1 106 ? -1.343 -5.641 -15.073 1.00 76.38 106 THR A N 1
ATOM 807 C CA . THR A 1 106 ? -0.734 -6.737 -15.829 1.00 76.38 106 THR A CA 1
ATOM 808 C C . THR A 1 106 ? 0.484 -6.297 -16.633 1.00 76.38 106 THR A C 1
ATOM 810 O O . THR A 1 106 ? 1.196 -7.165 -17.131 1.00 76.38 106 THR A O 1
ATOM 813 N N . GLU A 1 107 ? 0.789 -4.995 -16.715 1.00 76.31 107 GLU A N 1
ATOM 814 C CA . GLU A 1 107 ? 1.922 -4.527 -17.511 1.00 76.31 107 GLU A CA 1
ATOM 815 C C . GLU A 1 107 ? 3.242 -5.037 -16.932 1.00 76.31 107 GLU A C 1
ATOM 817 O O . GLU A 1 107 ? 3.460 -5.080 -15.711 1.00 76.31 107 GLU A O 1
ATOM 822 N N . GLU A 1 108 ? 4.129 -5.450 -17.830 1.00 76.25 108 GLU A N 1
ATOM 823 C CA . GLU A 1 108 ? 5.470 -5.874 -17.474 1.00 76.25 108 GLU A CA 1
ATOM 824 C C . GLU A 1 108 ? 6.400 -4.656 -17.368 1.00 76.25 108 GLU A C 1
ATOM 826 O O . GLU A 1 108 ? 6.272 -3.694 -18.140 1.00 76.25 108 GLU A O 1
ATOM 831 N N . PRO A 1 109 ? 7.334 -4.663 -16.399 1.00 76.88 109 PRO A N 1
ATOM 832 C CA . PRO A 1 109 ? 8.421 -3.698 -16.368 1.00 76.88 109 PRO A CA 1
ATOM 833 C C . PRO A 1 109 ? 9.134 -3.656 -17.711 1.00 76.88 109 PRO A C 1
ATOM 835 O O . PRO A 1 109 ? 9.315 -4.704 -18.333 1.00 76.88 109 PRO A O 1
ATOM 838 N N . ALA A 1 110 ? 9.598 -2.478 -18.129 1.00 69.56 110 ALA A N 1
ATOM 839 C CA . ALA A 1 110 ? 10.468 -2.409 -19.285 1.00 69.56 110 ALA A CA 1
ATOM 840 C C . ALA A 1 110 ? 11.686 -3.291 -19.003 1.00 69.56 110 ALA A C 1
ATOM 842 O O . ALA A 1 110 ? 12.395 -3.120 -17.999 1.00 69.56 110 ALA A O 1
ATOM 843 N N . GLU A 1 111 ? 11.902 -4.274 -19.874 1.00 62.78 111 GLU A N 1
ATOM 844 C CA . GLU A 1 111 ? 13.077 -5.115 -19.775 1.00 62.78 111 GLU A CA 1
ATOM 845 C C . GLU A 1 111 ? 14.318 -4.221 -19.800 1.00 62.78 111 GLU A C 1
ATOM 847 O O . GLU A 1 111 ? 14.360 -3.178 -20.465 1.00 62.78 111 GLU A O 1
ATOM 852 N N . LYS A 1 112 ? 15.367 -4.645 -19.081 1.00 49.81 112 LYS A N 1
ATOM 853 C CA . LYS A 1 112 ? 16.711 -4.142 -19.370 1.00 49.81 112 LYS A CA 1
ATOM 854 C C . LYS A 1 112 ? 16.854 -4.186 -20.883 1.00 49.81 112 LYS A C 1
ATOM 856 O O . LYS A 1 112 ? 16.632 -5.276 -21.415 1.00 49.81 112 LYS A O 1
ATOM 861 N N . PRO A 1 113 ? 17.226 -3.086 -21.566 1.00 47.03 113 PRO A N 1
ATOM 862 C CA . PRO A 1 113 ? 17.622 -3.216 -22.950 1.00 47.03 113 PRO A CA 1
ATOM 863 C C . PRO A 1 113 ? 18.678 -4.310 -22.935 1.00 47.03 113 PRO A C 1
ATOM 865 O O . PRO A 1 113 ? 19.732 -4.150 -22.306 1.00 47.03 113 PRO A O 1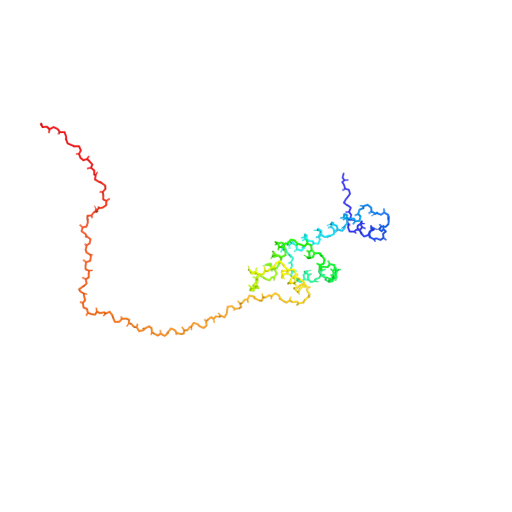
ATOM 868 N N . LYS A 1 114 ? 18.348 -5.475 -23.518 1.00 42.09 114 LYS A N 1
ATOM 869 C CA . LYS A 1 114 ? 19.367 -6.452 -23.865 1.00 42.09 114 LYS A CA 1
ATOM 870 C C . LYS A 1 114 ? 20.360 -5.589 -24.596 1.00 42.09 114 LYS A C 1
ATOM 872 O O . LYS A 1 114 ? 19.971 -4.898 -25.539 1.00 42.09 114 LYS A O 1
ATOM 877 N N . ALA A 1 115 ? 21.581 -5.516 -24.074 1.00 42.38 115 ALA A N 1
ATOM 878 C CA . ALA A 1 115 ? 22.656 -4.957 -24.848 1.00 42.38 115 ALA A CA 1
ATOM 879 C C . ALA A 1 115 ? 22.562 -5.729 -26.155 1.00 42.38 115 ALA A C 1
ATOM 881 O O . ALA A 1 115 ? 22.872 -6.922 -26.197 1.00 42.38 115 ALA A O 1
ATOM 882 N N . VAL A 1 116 ? 22.029 -5.076 -27.190 1.00 45.47 116 VAL A N 1
ATOM 883 C CA . VAL A 1 116 ? 22.372 -5.420 -28.545 1.00 45.47 116 VAL A CA 1
ATOM 884 C C . VAL A 1 116 ? 23.872 -5.337 -28.421 1.00 45.47 116 VAL A C 1
ATOM 886 O O . VAL A 1 116 ? 24.421 -4.260 -28.165 1.00 45.47 116 VAL A O 1
ATOM 889 N N . LYS A 1 117 ? 24.522 -6.505 -28.369 1.00 44.81 117 LYS A N 1
ATOM 890 C CA . LYS A 1 117 ? 25.929 -6.577 -28.688 1.00 44.81 117 LYS A CA 1
ATOM 891 C C . LYS A 1 117 ? 25.926 -5.863 -30.016 1.00 44.81 117 LYS A C 1
ATOM 893 O O . LYS A 1 117 ? 25.388 -6.403 -30.975 1.00 44.81 117 LYS A O 1
ATOM 898 N N . ALA A 1 118 ? 26.334 -4.595 -30.010 1.00 43.69 118 ALA A N 1
ATOM 899 C CA . ALA A 1 118 ? 26.670 -3.928 -31.233 1.00 43.69 118 ALA A CA 1
ATOM 900 C C . ALA A 1 118 ? 27.605 -4.944 -31.860 1.00 43.69 118 ALA A C 1
ATOM 902 O O . ALA A 1 118 ? 28.631 -5.273 -31.246 1.00 43.69 118 ALA A O 1
ATOM 903 N N . ASP A 1 119 ? 27.164 -5.567 -32.953 1.00 43.66 119 ASP A N 1
ATOM 904 C CA . ASP A 1 119 ? 28.078 -6.277 -33.811 1.00 43.66 119 ASP A CA 1
ATOM 905 C C . ASP A 1 119 ? 29.199 -5.278 -33.979 1.00 43.66 119 ASP A C 1
ATOM 907 O O . ASP A 1 119 ? 28.988 -4.167 -34.474 1.00 43.66 119 ASP A O 1
ATOM 911 N N . LYS A 1 120 ? 30.348 -5.597 -33.371 1.00 44.38 120 LYS A N 1
ATOM 912 C CA . LYS A 1 120 ? 31.553 -4.824 -33.594 1.00 44.38 120 LYS A CA 1
ATOM 913 C C . LYS A 1 120 ? 31.601 -4.743 -35.111 1.00 44.38 120 LYS A C 1
ATOM 915 O O . LYS A 1 120 ? 31.669 -5.818 -35.714 1.00 44.38 120 LYS A O 1
ATOM 920 N N . PRO A 1 121 ? 31.525 -3.555 -35.736 1.00 42.38 121 PRO A N 1
ATOM 921 C CA . PRO A 1 121 ? 31.866 -3.489 -37.138 1.00 42.38 121 PRO A CA 1
ATOM 922 C C . PRO A 1 121 ? 33.250 -4.122 -37.207 1.00 42.38 121 PRO A C 1
ATOM 924 O O . PRO A 1 121 ? 34.169 -3.688 -36.499 1.00 42.38 121 PRO A O 1
ATOM 927 N N . ALA A 1 122 ? 33.339 -5.251 -37.918 1.00 42.66 122 ALA A N 1
ATOM 928 C CA . ALA A 1 122 ? 34.598 -5.915 -38.175 1.00 42.66 122 ALA A CA 1
ATOM 929 C C . ALA A 1 122 ? 35.546 -4.808 -38.607 1.00 42.66 122 ALA A C 1
ATOM 931 O O . ALA A 1 122 ? 35.201 -4.016 -39.484 1.00 42.66 122 ALA A O 1
ATOM 932 N N . ALA A 1 123 ? 36.650 -4.668 -37.876 1.00 44.91 123 ALA A N 1
ATOM 933 C CA . ALA A 1 123 ? 37.578 -3.578 -38.066 1.00 44.91 123 ALA A CA 1
ATOM 934 C C . ALA A 1 123 ? 37.999 -3.562 -39.536 1.00 44.91 123 ALA A C 1
ATOM 936 O O . ALA A 1 123 ? 38.821 -4.372 -39.961 1.00 44.91 123 ALA A O 1
ATOM 937 N N . SER A 1 124 ? 37.422 -2.644 -40.309 1.00 46.84 124 SER A N 1
ATOM 938 C CA . SER A 1 124 ? 37.940 -2.284 -41.612 1.00 46.84 124 SER A CA 1
ATOM 939 C C . SER A 1 124 ? 39.394 -1.878 -41.374 1.00 46.84 124 SER A C 1
ATOM 941 O O . SER A 1 124 ? 39.648 -1.065 -40.472 1.00 46.84 124 SER A O 1
ATOM 943 N N . PRO A 1 125 ? 40.370 -2.457 -42.092 1.00 44.44 125 PRO A N 1
ATOM 944 C CA . PRO A 1 125 ? 41.760 -2.089 -41.906 1.00 44.44 125 PRO A CA 1
ATOM 945 C C . PRO A 1 125 ? 41.885 -0.586 -42.159 1.00 44.44 125 PRO A C 1
ATOM 947 O O . PRO A 1 125 ? 41.607 -0.105 -43.256 1.00 44.44 125 PRO A O 1
ATOM 950 N N . LYS A 1 126 ? 42.260 0.167 -41.117 1.00 47.00 126 LYS A N 1
ATOM 951 C CA . LYS A 1 126 ? 42.637 1.577 -41.247 1.00 47.00 126 LYS A CA 1
ATOM 952 C C . LYS A 1 126 ? 43.660 1.674 -42.385 1.00 47.00 126 LYS A C 1
ATOM 954 O O . LYS A 1 126 ? 44.679 0.981 -42.295 1.00 47.00 126 LYS A O 1
ATOM 959 N N . PRO A 1 127 ? 43.463 2.523 -43.410 1.00 44.75 127 PRO A N 1
ATOM 960 C CA . PRO A 1 127 ? 44.573 2.886 -44.268 1.00 44.75 127 PRO A CA 1
ATOM 961 C C . PRO A 1 127 ? 45.637 3.506 -43.361 1.00 44.75 127 PRO A C 1
ATOM 963 O O . PRO A 1 127 ? 45.373 4.450 -42.610 1.00 44.75 127 PRO A O 1
ATOM 966 N N . LYS A 1 128 ? 46.826 2.896 -43.357 1.00 47.56 128 LYS A N 1
ATOM 967 C CA . LYS A 1 128 ? 48.027 3.488 -42.773 1.00 47.56 128 LYS A CA 1
ATOM 968 C C . LYS A 1 128 ? 48.127 4.898 -43.341 1.00 47.56 128 LYS A C 1
ATOM 970 O O . LYS A 1 128 ? 48.275 5.053 -44.547 1.00 47.56 128 LYS A O 1
ATOM 975 N N . ALA A 1 129 ? 48.053 5.902 -42.473 1.00 50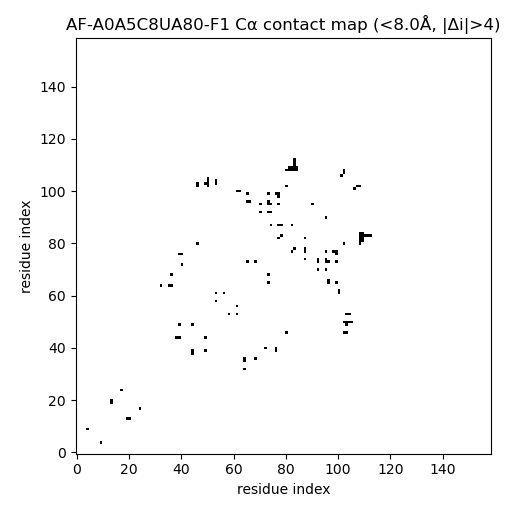.59 129 ALA A N 1
ATOM 976 C CA . ALA A 1 129 ? 48.571 7.211 -42.812 1.00 50.59 129 ALA A CA 1
ATOM 977 C C . ALA A 1 129 ? 50.028 7.002 -43.239 1.00 50.59 129 ALA A C 1
ATOM 979 O O . ALA A 1 129 ? 50.862 6.570 -42.435 1.00 50.59 129 ALA A O 1
ATOM 980 N N . GLU A 1 130 ? 50.295 7.223 -44.522 1.00 48.41 130 GLU A N 1
ATOM 981 C CA . GLU A 1 130 ? 51.636 7.360 -45.060 1.00 48.41 130 GLU A CA 1
ATOM 982 C C . GLU A 1 130 ? 52.326 8.450 -44.243 1.00 48.41 130 GLU A C 1
ATOM 984 O O . GLU A 1 130 ? 52.042 9.643 -44.351 1.00 48.41 130 GLU A O 1
ATOM 989 N N . ARG A 1 131 ? 53.203 8.019 -43.334 1.00 47.06 131 ARG A N 1
ATOM 990 C CA . ARG A 1 131 ? 54.199 8.897 -42.739 1.00 47.06 131 ARG A CA 1
ATOM 991 C C . ARG A 1 131 ? 54.986 9.474 -43.905 1.00 47.06 131 ARG A C 1
ATOM 993 O O . ARG A 1 131 ? 55.667 8.723 -44.597 1.00 47.06 131 ARG A O 1
ATOM 1000 N N . ALA A 1 132 ? 54.895 10.786 -44.093 1.00 49.75 132 ALA A N 1
ATOM 1001 C CA . ALA A 1 132 ? 55.759 11.522 -44.998 1.00 49.75 132 ALA A CA 1
ATOM 1002 C C . ALA A 1 132 ? 57.225 11.167 -44.691 1.00 49.75 132 ALA A C 1
ATOM 1004 O O . ALA A 1 132 ? 57.794 11.588 -43.680 1.00 49.75 132 ALA A O 1
ATOM 1005 N N . LEU A 1 133 ? 57.818 10.347 -45.558 1.00 54.47 133 LEU A N 1
ATOM 1006 C CA . LEU A 1 133 ? 59.255 10.152 -45.665 1.00 54.47 133 LEU A CA 1
ATOM 1007 C C . LEU A 1 133 ? 59.852 11.506 -46.052 1.00 54.47 133 LEU A C 1
ATOM 1009 O O . LEU A 1 133 ? 59.784 11.901 -47.212 1.00 54.47 133 LEU A O 1
ATOM 1013 N N . GLY A 1 134 ? 60.379 12.258 -45.082 1.00 56.09 134 GLY A N 1
ATOM 1014 C CA . GLY A 1 134 ? 61.012 13.531 -45.427 1.00 56.09 134 GLY A CA 1
ATOM 1015 C C . GLY A 1 134 ? 61.405 14.505 -44.324 1.00 56.09 134 GLY A C 1
ATOM 1016 O O . GLY A 1 134 ? 61.814 15.609 -44.669 1.00 56.09 134 GLY A O 1
ATOM 1017 N N . LYS A 1 135 ? 61.327 14.179 -43.025 1.00 58.62 135 LYS A N 1
ATOM 1018 C CA . LYS A 1 135 ? 61.926 15.044 -41.989 1.00 58.62 135 LYS A CA 1
ATOM 1019 C C . LYS A 1 135 ? 62.783 14.235 -41.019 1.00 58.62 135 LYS A C 1
ATOM 1021 O O . LYS A 1 135 ? 62.358 13.199 -40.518 1.00 58.62 135 LYS A O 1
ATOM 1026 N N . ARG A 1 136 ? 64.024 14.711 -40.843 1.00 59.62 136 ARG A N 1
ATOM 1027 C CA . ARG A 1 136 ? 65.098 14.141 -40.009 1.00 59.62 136 ARG A CA 1
ATOM 1028 C C . ARG A 1 136 ? 64.552 13.736 -38.632 1.00 59.62 136 ARG A C 1
ATOM 1030 O O . ARG A 1 136 ? 63.712 14.467 -38.103 1.00 59.62 136 ARG A O 1
ATOM 1037 N N . PRO A 1 137 ? 65.019 12.622 -38.041 1.00 59.38 137 PRO A N 1
ATOM 1038 C CA . PRO A 1 137 ? 64.602 12.250 -36.698 1.00 59.38 137 PRO A CA 1
ATOM 1039 C C . PRO A 1 137 ? 64.949 13.393 -35.744 1.00 59.38 137 PRO A C 1
ATOM 1041 O O . PRO A 1 137 ? 66.099 13.828 -35.666 1.00 59.38 137 PRO A O 1
ATOM 1044 N N . PHE A 1 138 ? 63.933 13.911 -35.059 1.00 61.00 138 PHE A N 1
ATOM 1045 C CA . PHE A 1 138 ? 64.107 14.834 -33.950 1.00 61.00 138 PHE A CA 1
ATOM 1046 C C . PHE A 1 138 ? 64.826 14.075 -32.832 1.00 61.00 138 PHE A C 1
ATOM 1048 O O . PHE A 1 138 ? 64.217 13.296 -32.103 1.00 61.00 138 PHE A O 1
ATOM 1055 N N . ALA A 1 139 ? 66.142 14.246 -32.751 1.00 60.31 139 ALA A N 1
ATOM 1056 C CA . ALA A 1 139 ? 66.925 13.803 -31.614 1.00 60.31 139 ALA A CA 1
ATOM 1057 C C . ALA A 1 139 ? 66.770 14.856 -30.512 1.00 60.31 139 ALA A C 1
ATOM 1059 O O . ALA A 1 139 ? 67.526 15.822 -30.458 1.00 60.31 139 ALA A O 1
ATOM 1060 N N . ALA A 1 140 ? 65.760 14.698 -29.656 1.00 63.47 140 ALA A N 1
ATOM 1061 C CA . ALA A 1 140 ? 65.770 15.373 -28.365 1.00 63.47 140 ALA A CA 1
ATOM 1062 C C . ALA A 1 140 ? 66.816 14.691 -27.482 1.00 63.47 140 ALA A C 1
ATOM 1064 O O . ALA A 1 140 ? 66.566 13.630 -26.915 1.00 63.47 140 ALA A O 1
ATOM 1065 N N . THR A 1 141 ? 67.996 15.293 -27.385 1.00 67.75 141 THR A N 1
ATOM 1066 C CA . THR A 1 141 ? 68.947 15.003 -26.314 1.00 67.75 141 THR A CA 1
ATOM 1067 C C . THR A 1 141 ? 68.716 16.011 -25.200 1.00 67.75 141 THR A C 1
ATOM 1069 O O . THR A 1 141 ? 68.834 17.214 -25.422 1.00 67.75 141 THR A O 1
ATOM 1072 N N . TRP A 1 142 ? 68.357 15.515 -24.019 1.00 62.66 142 TRP A N 1
ATOM 1073 C CA . TRP A 1 142 ? 68.312 16.304 -22.793 1.00 62.66 142 TRP A CA 1
ATOM 1074 C C . TRP A 1 142 ? 69.740 16.722 -22.416 1.00 62.66 142 TRP A C 1
ATOM 1076 O O . TRP A 1 142 ? 70.641 15.885 -22.397 1.00 62.66 142 TRP A O 1
ATOM 1086 N N . ASP A 1 143 ? 69.955 18.010 -22.160 1.00 75.31 143 ASP A N 1
ATOM 1087 C CA . ASP A 1 143 ? 71.263 18.623 -21.887 1.00 75.31 143 ASP A CA 1
ATOM 1088 C C . ASP A 1 143 ? 71.651 18.587 -20.398 1.00 75.31 143 ASP A C 1
ATOM 1090 O O . ASP A 1 143 ? 72.674 19.143 -19.997 1.00 75.31 143 ASP A O 1
ATOM 1094 N N . GLY A 1 144 ? 70.850 17.909 -19.570 1.00 67.56 144 GLY A N 1
ATOM 1095 C CA . GLY A 1 144 ? 71.118 17.720 -18.147 1.00 67.56 144 GLY A CA 1
ATOM 1096 C C . GLY A 1 144 ? 70.980 18.990 -17.306 1.00 67.56 144 GLY A C 1
ATOM 1097 O O . GLY A 1 144 ? 71.401 18.987 -16.148 1.00 67.56 144 GLY A O 1
ATOM 1098 N N . LYS A 1 145 ? 70.424 20.080 -17.857 1.00 69.44 145 LYS A N 1
ATOM 1099 C CA . LYS A 1 145 ? 70.260 21.349 -17.148 1.00 69.44 145 LYS A CA 1
ATOM 1100 C C . LYS A 1 145 ? 68.799 21.584 -16.779 1.00 69.44 145 LYS A C 1
ATOM 1102 O O . LYS A 1 145 ? 67.951 21.798 -17.640 1.00 69.44 145 LYS A O 1
ATOM 1107 N N . ASP A 1 146 ? 68.509 21.593 -15.481 1.00 71.56 146 ASP A N 1
ATOM 1108 C CA . ASP A 1 146 ? 67.201 22.020 -14.985 1.00 71.56 146 ASP A CA 1
ATOM 1109 C C . ASP A 1 146 ? 67.059 23.537 -15.139 1.00 71.56 146 ASP A C 1
ATOM 1111 O O . ASP A 1 146 ? 67.656 24.328 -14.403 1.00 71.56 146 ASP A O 1
ATOM 1115 N N . HIS A 1 147 ? 66.259 23.943 -16.122 1.00 67.75 147 HIS A N 1
ATOM 1116 C CA . HIS A 1 147 ? 65.951 25.344 -16.401 1.00 67.75 147 HIS A CA 1
ATOM 1117 C C . HIS A 1 147 ? 64.846 25.926 -15.501 1.00 67.75 147 HIS A C 1
ATOM 1119 O O . HIS A 1 147 ? 64.613 27.131 -15.548 1.00 67.75 147 HIS A O 1
ATOM 1125 N N . ASP A 1 148 ? 64.237 25.104 -14.641 1.00 70.25 148 ASP A N 1
ATOM 1126 C CA . ASP A 1 148 ? 63.191 25.500 -13.683 1.00 70.25 148 ASP A CA 1
ATOM 1127 C C . ASP A 1 148 ? 63.705 25.704 -12.241 1.00 70.25 148 ASP A C 1
ATOM 1129 O O . ASP A 1 148 ? 62.921 25.877 -11.305 1.00 70.25 148 ASP A O 1
ATOM 1133 N N . ALA A 1 149 ? 65.024 25.711 -12.016 1.00 62.59 149 ALA A N 1
ATOM 1134 C CA . ALA A 1 149 ? 65.564 25.936 -10.676 1.00 62.59 149 ALA A CA 1
ATOM 1135 C C . ALA A 1 149 ? 65.396 27.413 -10.231 1.00 62.59 149 ALA A C 1
ATOM 1137 O O . ALA A 1 149 ? 65.835 28.325 -10.940 1.00 62.59 149 ALA A O 1
ATOM 1138 N N . PRO A 1 150 ? 64.827 27.696 -9.040 1.00 56.91 150 PRO A N 1
ATOM 1139 C CA . PRO A 1 150 ? 64.693 29.061 -8.539 1.00 56.91 150 PRO A CA 1
ATOM 1140 C C . PRO A 1 150 ? 66.066 29.668 -8.207 1.00 56.91 150 PRO A C 1
ATOM 1142 O O . PRO A 1 150 ? 66.895 29.053 -7.535 1.00 56.91 150 PRO A O 1
ATOM 1145 N N . ALA A 1 151 ? 66.303 30.904 -8.661 1.00 61.19 151 ALA A N 1
ATOM 1146 C CA . ALA A 1 151 ? 67.576 31.605 -8.500 1.00 61.19 151 ALA A CA 1
ATOM 1147 C C . ALA A 1 151 ? 67.964 31.775 -7.017 1.00 61.19 151 ALA A C 1
ATOM 1149 O O . ALA A 1 151 ? 67.388 32.583 -6.282 1.00 61.19 151 ALA A O 1
ATOM 1150 N N . VAL A 1 152 ? 68.988 31.042 -6.578 1.00 57.16 152 VAL A N 1
ATOM 1151 C CA . VAL A 1 152 ? 69.577 31.198 -5.244 1.00 57.16 152 VAL A CA 1
ATOM 1152 C C . VAL A 1 152 ? 70.338 32.527 -5.201 1.00 57.16 152 VAL A C 1
ATOM 1154 O O . VAL A 1 152 ? 71.365 32.698 -5.856 1.00 57.16 152 VAL A O 1
ATOM 1157 N N . LYS A 1 153 ? 69.831 33.493 -4.422 1.00 56.50 153 LYS A N 1
ATOM 1158 C CA . LYS A 1 153 ? 70.489 34.784 -4.166 1.00 56.50 153 LYS A CA 1
ATOM 1159 C C . LYS A 1 153 ? 71.8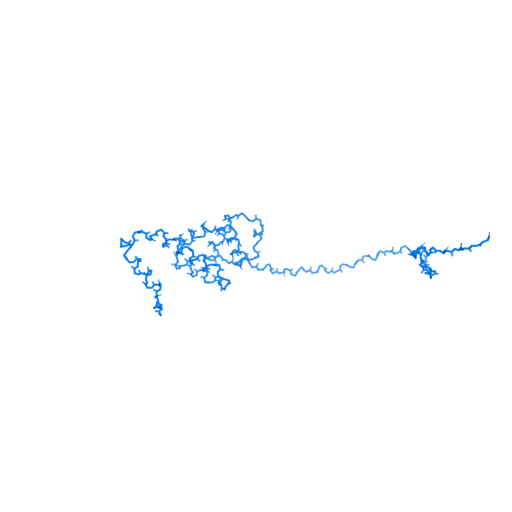28 34.568 -3.452 1.00 56.50 153 LYS A C 1
ATOM 1161 O O . LYS A 1 153 ? 71.876 34.411 -2.232 1.00 56.50 153 LYS A O 1
ATOM 1166 N N . ALA A 1 154 ? 72.925 34.618 -4.201 1.00 52.53 154 ALA A N 1
ATOM 1167 C CA . ALA A 1 154 ? 74.269 34.654 -3.643 1.00 52.53 154 ALA A CA 1
ATOM 1168 C C . ALA A 1 154 ? 74.562 36.045 -3.052 1.00 52.53 154 ALA A C 1
ATOM 1170 O O . ALA A 1 154 ? 74.882 37.001 -3.755 1.00 52.53 154 ALA A O 1
ATOM 1171 N N . LYS A 1 155 ? 74.466 36.142 -1.722 1.00 50.16 155 LYS A N 1
ATOM 1172 C CA . LYS A 1 155 ? 75.157 37.154 -0.911 1.00 50.16 155 LYS A CA 1
ATOM 1173 C C . LYS A 1 155 ? 76.642 37.161 -1.295 1.00 50.16 155 LYS A C 1
ATOM 1175 O O . LYS A 1 155 ? 77.308 36.145 -1.109 1.00 50.16 155 LYS A O 1
ATOM 1180 N N . LYS A 1 156 ? 77.200 38.311 -1.686 1.00 43.09 156 LYS A N 1
ATOM 1181 C CA . LYS A 1 156 ? 78.641 38.542 -1.532 1.00 43.09 156 LYS A CA 1
ATOM 1182 C C . LYS A 1 156 ? 78.924 39.927 -0.964 1.00 43.09 156 LYS A C 1
ATOM 1184 O O . LYS A 1 156 ? 78.521 40.954 -1.492 1.00 43.09 156 LYS A O 1
ATOM 1189 N N . LYS A 1 157 ? 79.578 39.869 0.190 1.00 39.38 157 LYS A N 1
ATOM 1190 C CA . LYS A 1 157 ? 80.136 40.936 1.010 1.00 39.38 157 LYS A CA 1
ATOM 1191 C C . LYS A 1 157 ? 81.531 41.281 0.467 1.00 39.38 157 LYS A C 1
ATOM 1193 O O . LYS A 1 157 ? 82.241 40.365 0.057 1.00 39.38 157 LYS A O 1
ATOM 1198 N N . LYS A 1 158 ? 81.921 42.539 0.694 1.00 36.78 158 LYS A N 1
ATOM 1199 C CA . LYS A 1 158 ? 83.280 43.106 0.790 1.00 36.78 158 LYS A CA 1
ATOM 1200 C C . LYS A 1 158 ? 84.050 43.441 -0.493 1.00 36.78 158 LYS A C 1
ATOM 1202 O O . LYS A 1 158 ? 84.213 42.612 -1.382 1.00 36.78 158 LYS A O 1
ATOM 1207 N N . GLY A 1 159 ? 84.609 44.646 -0.424 1.00 36.91 159 GLY A N 1
ATOM 1208 C CA . GLY A 1 159 ? 85.625 45.277 -1.249 1.00 36.91 159 GLY A CA 1
ATOM 1209 C C . GLY A 1 159 ? 85.664 46.733 -0.837 1.00 36.91 159 GLY A C 1
ATOM 1210 O O . GLY A 1 159 ? 85.247 47.547 -1.678 1.00 36.91 159 GLY A O 1
#

Secondary structure (DSSP, 8-state):
------HHHHHHHHHH-TTS-STTHHHHHHHHHHHHHHHHH-TT--HHHHHHHHHHH-HHHHHHHHHTS-HHHHHHHHHHH-TT-GGGGT--HHHHHHHHHHHHHTPPPPP--------PPP-PPPPP----S-S--------S--TT-----------

Sequence (159 aa):
MALDVDGYAVLGAIAVVPEVFPDIRADIAKTARTLVTKQLKAKSLPLARLRLIRRALGAETFALIVDGMTDAEAKSLVGRFDKHHPELKTAAADWYRRRLGGLADTEEPAEKPKAVKADKPAASPKPKAERALGKRPFAATWDGKDHDAPAVKAKKKKG

Mean predicted aligned error: 16.66 Å

Foldseek 3Di:
DDDDDPPVVVVVVCVVCVVVPVPCPVVCVVVVLVVVLVVLPPLPDALVNLLVVCVVCDLVSLLVSLVPDDLVSLLVSCCNQAVQDPCSVPDDSVVSSVVSSQSSHDDHHDDNPPPPPPPPPPDDPPPPPPDPPDDDPPPPDDPPDDPPDPDDDDDDDDD